Protein AF-A0A673H218-F1 (afdb_monomer_lite)

Foldseek 3Di:
DDVVVVVVVPDDDDDDDDDDDDDDPPDPPPPDPPDPVSVVVVVVVVVVVVVCVVVVVDDPDDPQADPVLVVVVVVLVVVLVVLLVVLVVVLVPDDPVCNVVSVVVSVVVSVVSVVVVVVVSVVVSVVSVPD

Structure (mmCIF, N/CA/C/O backbone):
data_AF-A0A673H218-F1
#
_entry.id   AF-A0A673H218-F1
#
loop_
_atom_site.group_PDB
_atom_site.id
_atom_site.type_symbol
_atom_site.label_atom_id
_atom_site.label_alt_id
_atom_site.label_comp_id
_atom_site.label_asym_id
_atom_site.label_entity_id
_atom_site.label_seq_id
_atom_site.pdbx_PDB_ins_code
_atom_site.Cartn_x
_atom_site.Cartn_y
_atom_site.Cartn_z
_atom_site.occupancy
_atom_site.B_iso_or_equiv
_atom_site.auth_seq_id
_atom_site.auth_comp_id
_atom_site.auth_asym_id
_atom_site.auth_atom_id
_atom_site.pdbx_PDB_model_num
ATOM 1 N N . ILE A 1 1 ? 3.269 -14.357 -10.399 1.00 41.91 1 ILE A N 1
ATOM 2 C CA . ILE A 1 1 ? 1.989 -13.619 -10.277 1.00 41.91 1 ILE A CA 1
ATOM 3 C C . ILE A 1 1 ? 2.238 -12.262 -10.911 1.00 41.91 1 ILE A C 1
ATOM 5 O O . ILE A 1 1 ? 3.121 -11.559 -10.446 1.00 41.91 1 ILE A O 1
ATOM 9 N N . ASP A 1 2 ? 1.592 -11.991 -12.041 1.00 38.19 2 ASP A N 1
ATOM 10 C CA . ASP A 1 2 ? 1.813 -10.803 -12.872 1.00 38.19 2 ASP A CA 1
ATOM 11 C C . ASP A 1 2 ? 1.018 -9.614 -12.305 1.00 38.19 2 ASP A C 1
ATOM 13 O O . ASP A 1 2 ? -0.209 -9.685 -12.202 1.00 38.19 2 ASP A O 1
ATOM 17 N N . ILE A 1 3 ? 1.716 -8.556 -11.885 1.00 53.75 3 ILE A N 1
ATOM 18 C CA . ILE A 1 3 ? 1.127 -7.385 -11.215 1.00 53.75 3 ILE A CA 1
ATOM 19 C C . ILE A 1 3 ? 0.269 -6.557 -12.187 1.00 53.75 3 ILE A C 1
ATOM 21 O O . ILE A 1 3 ? -0.701 -5.930 -11.758 1.00 53.75 3 ILE A O 1
ATOM 25 N N . SER A 1 4 ? 0.493 -6.677 -13.499 1.00 46.16 4 SER A N 1
ATOM 26 C CA . SER A 1 4 ? -0.355 -6.068 -14.533 1.00 46.16 4 SER A CA 1
ATOM 27 C C . SER A 1 4 ? -1.792 -6.610 -14.509 1.00 46.16 4 SER A C 1
ATOM 29 O O . SER A 1 4 ? -2.738 -5.905 -14.865 1.00 46.16 4 SER A O 1
ATOM 31 N N . LYS A 1 5 ? -2.007 -7.832 -13.994 1.00 48.28 5 LYS A N 1
ATOM 32 C CA . LYS A 1 5 ? -3.355 -8.400 -13.816 1.00 48.28 5 LYS A CA 1
ATOM 33 C C . LYS A 1 5 ? -4.121 -7.814 -12.628 1.00 48.28 5 LYS A C 1
ATOM 35 O O . LYS A 1 5 ? -5.343 -7.940 -12.603 1.00 48.28 5 LYS A O 1
ATOM 40 N N . LEU A 1 6 ? -3.459 -7.154 -11.672 1.00 49.12 6 LEU A N 1
ATOM 41 C CA . LEU A 1 6 ? -4.144 -6.564 -10.516 1.00 49.12 6 LEU A CA 1
ATOM 42 C C . LEU A 1 6 ? -4.960 -5.314 -10.900 1.00 49.12 6 LEU A C 1
ATOM 44 O O . LEU A 1 6 ? -6.030 -5.091 -10.336 1.00 49.12 6 LEU A O 1
ATOM 48 N N . CYS A 1 7 ? -4.511 -4.540 -11.897 1.00 49.69 7 CYS A N 1
ATOM 49 C CA . CYS A 1 7 ? -5.253 -3.375 -12.400 1.00 49.69 7 CYS A CA 1
ATOM 50 C C . CYS A 1 7 ? -6.491 -3.757 -13.232 1.00 49.69 7 CYS A C 1
ATOM 52 O O . CYS A 1 7 ? -7.505 -3.064 -13.164 1.00 49.69 7 CYS A O 1
ATOM 54 N N . LEU A 1 8 ? -6.460 -4.879 -13.963 1.00 45.31 8 LEU A N 1
ATOM 55 C CA . LEU A 1 8 ? -7.584 -5.327 -14.803 1.00 45.31 8 LEU A CA 1
ATOM 56 C C . LEU A 1 8 ? -8.791 -5.853 -14.010 1.00 45.31 8 LEU A C 1
ATOM 58 O O . LEU A 1 8 ? -9.909 -5.850 -14.521 1.00 45.31 8 LEU A O 1
ATOM 62 N N . ILE A 1 9 ? -8.607 -6.257 -12.751 1.00 49.62 9 ILE A N 1
ATOM 63 C CA . ILE A 1 9 ? -9.710 -6.754 -11.909 1.00 49.62 9 ILE A CA 1
ATOM 64 C C . ILE A 1 9 ? -10.649 -5.614 -11.477 1.00 49.62 9 ILE A C 1
ATOM 66 O O . ILE A 1 9 ? -11.795 -5.862 -11.112 1.00 49.62 9 ILE A O 1
ATOM 70 N N . LYS A 1 10 ? -10.219 -4.348 -11.562 1.00 50.22 10 LYS A N 1
ATOM 71 C CA . LYS A 1 10 ? -11.000 -3.221 -11.033 1.00 50.22 10 LYS A CA 1
ATOM 72 C C . LYS A 1 10 ? -12.143 -2.742 -11.945 1.00 50.22 10 LYS A C 1
ATOM 74 O O . LYS A 1 10 ? -12.910 -1.891 -11.509 1.00 50.22 10 LYS A O 1
ATOM 79 N N . LEU A 1 11 ? -12.279 -3.267 -13.173 1.00 44.88 11 LEU A N 1
ATOM 80 C CA . LEU A 1 11 ? -13.201 -2.723 -14.193 1.00 44.88 11 LEU A CA 1
ATOM 81 C C . LEU A 1 11 ? -14.045 -3.751 -14.981 1.00 44.88 11 LEU A C 1
ATOM 83 O O . LEU A 1 11 ? -14.766 -3.353 -15.893 1.00 44.88 11 LEU A O 1
ATOM 87 N N . ALA A 1 12 ? -14.024 -5.048 -14.654 1.00 35.84 12 ALA A N 1
ATOM 88 C CA . ALA A 1 12 ? -14.863 -6.030 -15.356 1.00 35.84 12 ALA A CA 1
ATOM 89 C C . ALA A 1 12 ? -16.267 -6.156 -14.711 1.00 35.84 12 ALA A C 1
ATOM 91 O O . ALA A 1 12 ? -16.352 -6.445 -13.514 1.00 35.84 12 ALA A O 1
ATOM 92 N N . PRO A 1 13 ? -17.377 -6.007 -15.464 1.00 47.72 13 PRO A N 1
ATOM 93 C CA . PRO A 1 13 ? -18.694 -6.409 -14.984 1.00 47.72 13 PRO A CA 1
ATOM 94 C C . PRO A 1 13 ? -18.727 -7.939 -14.872 1.00 47.72 13 PRO A C 1
ATOM 96 O O . PRO A 1 13 ? -18.357 -8.640 -15.814 1.00 47.72 13 PRO A O 1
ATOM 99 N N . GLN A 1 14 ? -19.130 -8.471 -13.715 1.00 45.47 14 GLN A N 1
ATOM 100 C CA . GLN A 1 14 ? -19.128 -9.918 -13.478 1.00 45.47 14 GLN A CA 1
ATOM 101 C C . GLN A 1 14 ? -20.067 -10.660 -14.453 1.00 45.47 14 GLN A C 1
ATOM 103 O O . GLN A 1 14 ? -21.229 -10.269 -14.583 1.00 45.47 14 GLN A O 1
ATOM 108 N N . PRO A 1 15 ? -19.618 -11.755 -15.098 1.00 40.88 15 PRO A N 1
ATOM 109 C CA . PRO A 1 15 ? -20.484 -12.600 -15.905 1.00 40.88 15 PRO A CA 1
ATOM 110 C C . PRO A 1 15 ? -21.281 -13.560 -15.011 1.00 40.88 15 PRO A C 1
ATOM 112 O O . PRO A 1 15 ? -20.722 -14.326 -14.225 1.00 40.88 15 PRO A O 1
ATOM 115 N N . ALA A 1 16 ? -22.606 -13.526 -15.156 1.00 49.41 16 ALA A N 1
ATOM 116 C CA . ALA A 1 16 ? -23.517 -14.500 -14.570 1.00 49.41 16 ALA A CA 1
ATOM 117 C C . ALA A 1 16 ? -23.245 -15.902 -15.154 1.00 49.41 16 ALA A C 1
ATOM 119 O O . ALA A 1 16 ? -23.358 -16.116 -16.362 1.00 49.41 16 ALA A O 1
ATOM 120 N N . GLY A 1 17 ? -22.866 -16.852 -14.294 1.00 37.44 17 GLY A N 1
ATOM 121 C CA . GLY A 1 17 ? -22.715 -18.271 -14.633 1.00 37.44 17 GLY A CA 1
ATOM 122 C C . GLY A 1 17 ? -24.062 -19.000 -14.789 1.00 37.44 17 GLY A C 1
ATOM 123 O O . GLY A 1 17 ? -25.099 -18.482 -14.371 1.00 37.44 17 GLY A O 1
ATOM 124 N N . PRO A 1 18 ? -24.076 -20.196 -15.409 1.00 44.38 18 PRO A N 1
ATOM 125 C CA . PRO A 1 18 ? -25.261 -20.752 -16.049 1.00 44.38 18 PRO A CA 1
ATOM 126 C C . PRO A 1 18 ? -26.246 -21.372 -15.053 1.00 44.38 18 PRO A C 1
ATOM 128 O O . PRO A 1 18 ? -25.903 -22.218 -14.229 1.00 44.38 18 PRO A O 1
ATOM 131 N N . SER A 1 19 ? -27.509 -20.981 -15.197 1.00 46.56 19 SER A N 1
ATOM 132 C CA . SER A 1 19 ? -28.663 -21.536 -14.497 1.00 46.56 19 SER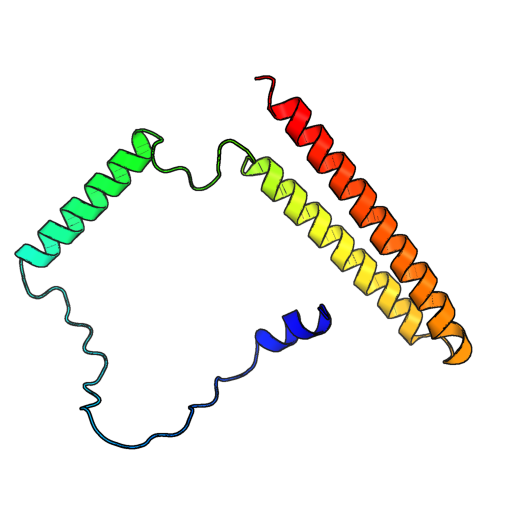 A CA 1
ATOM 133 C C . SER A 1 19 ? -29.005 -22.951 -14.969 1.00 46.56 19 SER A C 1
ATOM 135 O O . SER A 1 19 ? -29.191 -23.171 -16.165 1.00 46.56 19 SER A O 1
ATOM 137 N N . ARG A 1 20 ? -29.244 -23.868 -14.021 1.00 39.53 20 ARG A N 1
ATOM 138 C CA . ARG A 1 20 ? -30.254 -24.934 -14.155 1.00 39.53 20 ARG A CA 1
ATOM 139 C C . ARG A 1 20 ? -30.997 -25.139 -12.819 1.00 39.53 20 ARG A C 1
ATOM 141 O O . ARG A 1 20 ? -30.476 -25.786 -11.925 1.00 39.53 20 ARG A O 1
ATOM 148 N N . VAL A 1 21 ? -32.169 -24.487 -12.731 1.00 43.62 21 VAL A N 1
ATOM 149 C CA . VAL A 1 21 ? -33.489 -24.898 -12.170 1.00 43.62 21 VAL A CA 1
ATOM 150 C C . VAL A 1 21 ? -33.449 -25.884 -10.981 1.00 43.62 21 VAL A C 1
ATOM 152 O O . VAL A 1 21 ? -32.967 -26.992 -11.139 1.00 43.62 21 VAL A O 1
ATOM 155 N N . SER A 1 22 ? -33.992 -25.651 -9.784 1.00 44.84 22 SER A N 1
ATOM 156 C CA . SER A 1 22 ? -35.077 -24.779 -9.331 1.00 44.84 22 SER A CA 1
ATOM 157 C C . SER A 1 22 ? -34.991 -24.678 -7.804 1.00 44.84 22 SER A C 1
ATOM 159 O O . SER A 1 22 ? -35.077 -25.700 -7.133 1.00 44.84 22 SER A O 1
ATOM 161 N N . GLN A 1 23 ? -34.865 -23.476 -7.252 1.00 42.78 23 GLN A N 1
ATOM 162 C CA . GLN A 1 23 ? -35.347 -23.147 -5.910 1.00 42.78 23 GLN A CA 1
ATOM 163 C C . GLN A 1 23 ? -35.463 -21.628 -5.85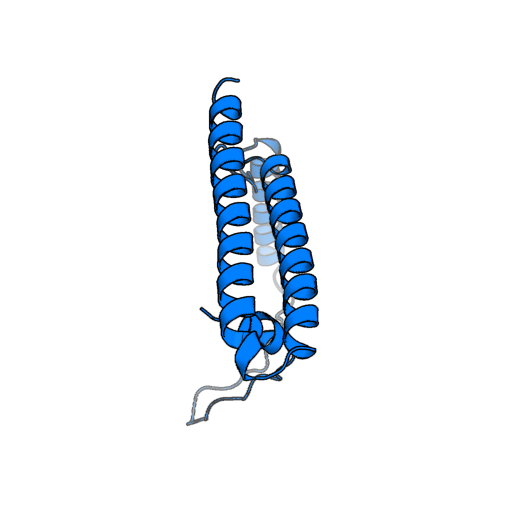7 1.00 42.78 23 GLN A C 1
ATOM 165 O O . GLN A 1 23 ? -34.465 -20.917 -5.891 1.00 42.78 23 GLN A O 1
ATOM 170 N N . SER A 1 24 ? -36.716 -21.179 -5.945 1.00 41.69 24 SER A N 1
ATOM 171 C CA . SER A 1 24 ? -37.220 -19.825 -5.713 1.00 41.69 24 SER A CA 1
ATOM 172 C C . SER A 1 24 ? -36.150 -18.749 -5.512 1.00 41.69 24 SER A C 1
ATOM 174 O O . SER A 1 24 ? -35.660 -18.548 -4.402 1.00 41.69 24 SER A O 1
ATOM 176 N N . SER A 1 25 ? -35.871 -17.983 -6.566 1.00 43.66 25 SER A N 1
ATOM 177 C CA . SER A 1 25 ? -35.358 -16.626 -6.413 1.00 43.66 25 SER A CA 1
ATOM 178 C C . SER A 1 25 ? -36.444 -15.784 -5.739 1.00 43.66 25 SER A C 1
ATOM 180 O O . SER A 1 25 ? -37.194 -15.060 -6.396 1.00 43.66 25 SER A O 1
ATOM 182 N N . SER A 1 26 ? -36.572 -15.902 -4.418 1.00 43.50 26 SER A N 1
ATOM 183 C CA . SER A 1 26 ? -37.084 -14.789 -3.636 1.00 43.50 26 SER A CA 1
ATOM 184 C C . SER A 1 26 ? -36.156 -13.607 -3.936 1.00 43.50 26 SER A C 1
ATOM 186 O O . SER A 1 26 ? -34.936 -13.779 -3.829 1.00 43.50 26 SER A O 1
ATOM 188 N N . PRO A 1 27 ? -36.680 -12.433 -4.335 1.00 46.88 27 PRO A N 1
ATOM 189 C CA . PRO A 1 27 ? -35.888 -11.206 -4.332 1.00 46.88 27 PRO A CA 1
ATOM 190 C C . PRO A 1 27 ? -35.139 -11.117 -2.999 1.00 46.88 27 PRO A C 1
ATOM 192 O O . PRO A 1 27 ? -35.678 -11.602 -2.001 1.00 46.88 27 PRO A O 1
ATOM 195 N N . LEU A 1 28 ? -33.931 -10.539 -2.958 1.00 53.03 28 LEU A N 1
ATOM 196 C CA . LEU A 1 28 ? -33.293 -10.169 -1.689 1.00 53.03 28 LEU A CA 1
ATOM 197 C C . LEU A 1 28 ? -34.265 -9.249 -0.937 1.00 53.03 28 LEU A C 1
ATOM 199 O O . LEU A 1 28 ? -34.298 -8.037 -1.130 1.00 53.03 28 LEU A O 1
ATOM 203 N N . GLN A 1 29 ? -35.126 -9.856 -0.130 1.00 43.88 29 GLN A N 1
ATOM 204 C CA . GLN A 1 29 ? -35.993 -9.187 0.806 1.00 43.88 29 GLN A CA 1
ATOM 205 C C . GLN A 1 29 ? -35.026 -8.737 1.890 1.00 43.88 29 GLN A C 1
ATOM 207 O O . GLN A 1 29 ? -34.629 -9.529 2.745 1.00 43.88 29 GLN A O 1
ATOM 212 N N . HIS A 1 30 ? -34.586 -7.480 1.826 1.00 52.53 30 HIS A N 1
ATOM 213 C CA . HIS A 1 30 ? -34.119 -6.799 3.022 1.00 52.53 30 HIS A CA 1
ATOM 214 C C . HIS A 1 30 ? -35.321 -6.756 3.959 1.00 52.53 30 HIS A C 1
ATOM 216 O O . HIS A 1 30 ? -36.098 -5.803 3.940 1.00 52.53 30 HIS A O 1
ATOM 222 N N . SER A 1 31 ? -35.524 -7.833 4.720 1.00 58.34 31 SER A N 1
ATOM 223 C CA . SER A 1 31 ? -36.418 -7.803 5.858 1.00 58.34 31 SER A CA 1
ATOM 224 C C . SER A 1 31 ? -35.820 -6.749 6.773 1.00 58.34 31 SER A C 1
ATOM 226 O O . SER A 1 31 ? -34.829 -6.997 7.459 1.00 58.34 31 SER A O 1
ATOM 228 N N . PHE A 1 32 ? -36.368 -5.535 6.710 1.00 54.03 32 PHE A N 1
ATOM 229 C CA . PHE A 1 32 ? -36.237 -4.571 7.790 1.00 54.03 32 PHE A CA 1
ATOM 230 C C . PHE A 1 32 ? -36.467 -5.346 9.085 1.00 54.03 32 PHE A C 1
ATOM 232 O O . PHE A 1 32 ? -37.364 -6.183 9.111 1.00 54.03 32 PHE A O 1
ATOM 239 N N . LEU A 1 33 ? -35.631 -5.133 10.103 1.00 56.72 33 LEU A N 1
ATOM 240 C CA . LEU A 1 33 ? -35.740 -5.789 11.409 1.00 56.72 33 LEU A CA 1
ATOM 241 C C . LEU A 1 33 ? -37.178 -5.625 11.921 1.00 56.72 33 LEU A C 1
ATOM 243 O O . LEU A 1 33 ? -37.550 -4.573 12.436 1.00 56.72 33 LEU A O 1
ATOM 247 N N . THR A 1 34 ? -38.028 -6.618 11.668 1.00 62.38 34 THR A N 1
ATOM 248 C CA . THR A 1 34 ? -39.481 -6.489 11.822 1.00 62.38 34 THR A CA 1
ATOM 249 C C . THR A 1 34 ? -39.928 -6.857 13.234 1.00 62.38 34 THR A C 1
ATOM 251 O O . THR A 1 34 ? -41.081 -6.619 13.588 1.00 62.38 34 THR A O 1
ATOM 254 N N . GLY A 1 35 ? -39.031 -7.407 14.060 1.00 70.88 35 GLY A N 1
ATOM 255 C CA . GLY A 1 35 ? -39.264 -7.692 15.469 1.00 70.88 35 GLY A CA 1
ATOM 256 C C . GLY A 1 35 ? -38.473 -6.775 16.404 1.00 70.88 35 GLY A C 1
ATOM 257 O O . GLY A 1 35 ? -37.284 -6.533 16.217 1.00 70.88 35 GLY A O 1
ATOM 258 N N . VAL A 1 36 ? -39.108 -6.342 17.500 1.00 70.81 36 VAL A N 1
ATOM 259 C CA . VAL A 1 36 ? -38.425 -5.641 18.611 1.00 70.81 36 VAL A CA 1
ATOM 260 C C . VAL A 1 36 ? -37.313 -6.514 19.223 1.00 70.81 36 VAL A C 1
ATOM 262 O O . VAL A 1 36 ? -36.362 -6.006 19.811 1.00 70.81 36 VAL A O 1
ATOM 265 N N . SER A 1 37 ? -37.422 -7.839 19.092 1.00 79.81 37 SER A N 1
ATOM 266 C CA . SER A 1 37 ? -36.387 -8.784 19.519 1.00 79.81 37 SER A CA 1
ATOM 267 C C . SER A 1 37 ? -35.125 -8.710 18.653 1.00 79.81 37 SER A C 1
ATOM 269 O O . SER A 1 37 ? -34.043 -8.640 19.223 1.00 79.81 37 SER A O 1
ATOM 271 N N . ASP A 1 38 ? -35.253 -8.601 17.327 1.00 84.38 38 ASP A N 1
ATOM 272 C CA . ASP A 1 38 ? -34.107 -8.515 16.405 1.00 84.38 38 ASP A CA 1
ATOM 273 C C . ASP A 1 38 ? -33.318 -7.211 16.615 1.00 84.38 38 ASP A C 1
ATOM 275 O O . ASP A 1 38 ? -32.087 -7.188 16.594 1.00 84.38 38 ASP A O 1
ATOM 279 N N . VAL A 1 39 ? -34.032 -6.111 16.886 1.00 87.44 39 VAL A N 1
ATOM 280 C CA . VAL A 1 39 ? -33.420 -4.809 17.199 1.00 87.44 39 VAL A CA 1
ATOM 281 C C . VAL A 1 39 ? -32.623 -4.873 18.504 1.00 87.44 39 VAL A C 1
ATOM 283 O O . VAL A 1 39 ? -31.494 -4.391 18.547 1.00 87.44 39 VAL A O 1
ATOM 286 N N . ARG A 1 40 ? -33.175 -5.498 19.555 1.00 88.94 40 ARG A N 1
ATOM 287 C CA . ARG A 1 40 ? -32.485 -5.653 20.848 1.00 88.94 40 ARG A CA 1
ATOM 288 C C . ARG A 1 40 ? -31.281 -6.583 20.768 1.00 88.94 40 ARG A C 1
ATOM 290 O O . ARG A 1 40 ? -30.287 -6.352 21.449 1.00 88.94 40 ARG A O 1
ATOM 297 N N . GLU A 1 41 ? -31.358 -7.628 19.953 1.00 92.94 41 GLU A N 1
ATOM 298 C CA . GLU A 1 41 ? -30.226 -8.525 19.724 1.00 92.94 41 GLU A CA 1
ATOM 299 C C . GLU A 1 41 ? -29.073 -7.789 19.032 1.00 92.94 41 GLU A C 1
ATOM 301 O O . GLU A 1 41 ? -27.930 -7.857 19.488 1.00 92.94 41 GLU A O 1
ATOM 306 N N . MET A 1 42 ? -29.374 -7.006 17.992 1.00 91.88 42 MET A N 1
ATOM 307 C CA . MET A 1 42 ? -28.383 -6.168 17.317 1.00 91.88 42 MET A CA 1
ATOM 308 C C . MET A 1 42 ? -27.803 -5.096 18.251 1.00 91.88 42 MET A C 1
ATOM 310 O O . MET A 1 42 ? -26.591 -4.894 18.266 1.00 91.88 42 MET A O 1
ATOM 314 N N . GLU A 1 43 ? -28.639 -4.435 19.056 1.00 94.00 43 GLU A N 1
ATOM 315 C CA . GLU A 1 43 ? -28.198 -3.474 20.074 1.00 94.00 43 GLU A CA 1
ATOM 316 C C . GLU A 1 43 ? -27.238 -4.128 21.079 1.00 94.00 43 GLU A C 1
ATOM 318 O O . GLU A 1 43 ? -26.162 -3.592 21.347 1.00 94.00 43 GLU A O 1
ATOM 323 N N . GLY A 1 44 ? -27.573 -5.328 21.564 1.00 95.94 44 GLY A N 1
ATOM 324 C CA . GLY A 1 44 ? -26.698 -6.118 22.427 1.00 95.94 44 GLY A CA 1
ATOM 325 C C . GLY A 1 44 ? -25.368 -6.469 21.754 1.00 95.94 44 GLY A C 1
ATOM 326 O O . GLY A 1 44 ? -24.308 -6.331 22.366 1.00 95.94 44 GLY A O 1
ATOM 327 N N . GLY A 1 45 ? -25.399 -6.859 20.478 1.00 95.69 45 GLY A N 1
ATOM 328 C CA . GLY A 1 45 ? -24.198 -7.119 19.681 1.00 95.69 45 GLY A CA 1
ATOM 329 C C . GLY A 1 45 ? -23.296 -5.888 19.536 1.00 95.69 45 GLY A C 1
ATOM 330 O O . GLY A 1 45 ? -22.086 -5.984 19.742 1.00 95.69 45 GLY A O 1
ATOM 331 N N . LEU A 1 46 ? -23.873 -4.720 19.242 1.00 96.81 46 LEU A N 1
ATOM 332 C CA . LEU A 1 46 ? -23.136 -3.460 19.102 1.00 96.81 46 LEU A CA 1
ATOM 333 C C . LEU A 1 46 ? -22.562 -2.964 20.437 1.00 96.81 46 LEU A C 1
ATOM 335 O O . LEU A 1 46 ? -21.426 -2.492 20.473 1.00 96.81 46 LEU A O 1
ATOM 339 N N . LEU A 1 47 ? -23.303 -3.101 21.540 1.00 97.25 47 LEU A N 1
ATOM 340 C CA . LEU A 1 47 ? -22.814 -2.759 22.880 1.00 97.25 47 LEU A CA 1
ATOM 341 C C . LEU A 1 47 ? -21.638 -3.644 23.299 1.00 97.25 47 LEU A C 1
ATOM 343 O O . LEU A 1 47 ? -20.647 -3.139 23.827 1.00 97.25 47 LEU A O 1
ATOM 347 N N . ASN A 1 48 ? -21.712 -4.946 23.020 1.00 96.38 48 ASN A N 1
ATOM 348 C CA . ASN A 1 48 ? -20.602 -5.864 23.270 1.00 96.38 48 ASN A CA 1
ATOM 349 C C . ASN A 1 48 ? -19.384 -5.523 22.404 1.00 96.38 48 ASN A C 1
ATOM 351 O O . ASN A 1 48 ? -18.260 -5.540 22.900 1.00 96.38 48 ASN A O 1
ATOM 355 N N . LEU A 1 49 ? -19.596 -5.146 21.141 1.00 95.69 49 LEU A N 1
ATOM 356 C CA . LEU A 1 49 ? -18.522 -4.704 20.253 1.00 95.69 49 LEU A CA 1
ATOM 357 C C . LEU A 1 49 ? -17.829 -3.435 20.777 1.00 95.69 49 LEU A C 1
ATOM 359 O O . LEU A 1 49 ? -16.601 -3.360 20.781 1.00 95.69 49 LEU A O 1
ATOM 363 N N . LEU A 1 50 ? -18.601 -2.459 21.267 1.00 95.94 50 LEU A N 1
ATOM 364 C CA . LEU A 1 50 ? -18.073 -1.255 21.920 1.00 95.94 50 LEU A CA 1
ATOM 365 C C . LEU A 1 50 ? -17.306 -1.588 23.205 1.00 95.94 50 LEU A C 1
ATOM 367 O O . LEU A 1 50 ? -16.255 -1.003 23.462 1.00 95.94 50 LEU A O 1
ATOM 371 N N . ASN A 1 51 ? -17.801 -2.538 24.002 1.00 96.19 51 ASN A N 1
ATOM 372 C CA . ASN A 1 51 ? -17.115 -2.996 25.207 1.00 96.19 51 ASN A CA 1
ATOM 373 C C . ASN A 1 51 ? -15.764 -3.647 24.870 1.00 96.19 51 ASN A C 1
ATOM 375 O O . ASN A 1 51 ? -14.740 -3.301 25.462 1.00 96.19 51 ASN A O 1
ATOM 379 N N . ASP A 1 52 ? -15.740 -4.520 23.864 1.00 95.31 52 ASP A N 1
ATOM 380 C CA . ASP A 1 52 ? -14.515 -5.142 23.366 1.00 95.31 52 ASP A CA 1
ATOM 381 C C . ASP A 1 52 ? -13.531 -4.087 22.809 1.00 95.31 52 ASP A C 1
ATOM 383 O O . ASP A 1 52 ? -12.318 -4.238 22.966 1.00 95.31 52 ASP A O 1
ATOM 387 N N . PHE A 1 53 ? -14.024 -2.982 22.234 1.00 92.44 53 PHE A N 1
ATOM 388 C CA . PHE A 1 53 ? -13.193 -1.861 21.780 1.00 92.44 53 PHE A CA 1
ATOM 389 C C . PHE A 1 53 ? -12.584 -1.068 22.947 1.00 92.44 53 PHE A C 1
ATOM 391 O O . PHE A 1 53 ? -11.372 -0.867 22.993 1.00 92.44 53 PHE A O 1
ATOM 398 N N . HIS A 1 54 ? -13.391 -0.661 23.933 1.00 92.81 54 HIS A N 1
ATOM 399 C CA . HIS A 1 54 ? -12.908 0.095 25.098 1.00 92.81 54 HIS A CA 1
ATOM 400 C C . HIS A 1 54 ? -11.987 -0.724 26.008 1.00 92.81 54 HIS A C 1
ATOM 402 O O . HIS A 1 54 ? -11.056 -0.176 26.595 1.00 92.81 54 HIS A O 1
ATOM 408 N N . SER A 1 55 ? -12.226 -2.032 26.122 1.00 92.75 55 SER A N 1
ATOM 409 C CA . SER A 1 55 ? -11.360 -2.946 26.877 1.00 92.75 55 SER A CA 1
ATOM 410 C C . SER A 1 55 ? -10.058 -3.286 26.143 1.00 92.75 55 SER A C 1
ATOM 412 O O . SER A 1 55 ? -9.190 -3.948 26.712 1.00 92.75 55 SER A O 1
ATOM 414 N N . GLY A 1 56 ? -9.907 -2.855 24.884 1.00 85.38 56 GLY A N 1
ATOM 415 C CA . GLY A 1 56 ? -8.741 -3.145 24.052 1.00 85.38 56 GLY A CA 1
ATOM 416 C C . GLY A 1 56 ? -8.643 -4.604 23.596 1.00 85.38 56 GLY A C 1
ATOM 417 O O . GLY A 1 56 ? -7.616 -4.996 23.044 1.00 85.38 56 GLY A O 1
ATOM 418 N N . LYS A 1 57 ? -9.690 -5.412 23.812 1.00 89.69 57 LYS A N 1
ATOM 419 C CA . LYS A 1 57 ? -9.789 -6.798 23.329 1.00 89.69 57 LYS A CA 1
ATOM 420 C C . LYS A 1 57 ? -9.961 -6.845 21.812 1.00 89.69 57 LYS A C 1
ATOM 422 O O . LYS A 1 57 ? -9.448 -7.755 21.162 1.00 89.69 57 LYS A O 1
ATOM 427 N N . LEU A 1 58 ? -10.651 -5.854 21.251 1.00 87.88 58 LEU A N 1
ATOM 428 C CA . LEU A 1 58 ? -10.760 -5.658 19.814 1.00 87.88 58 LEU A CA 1
ATOM 429 C C . LE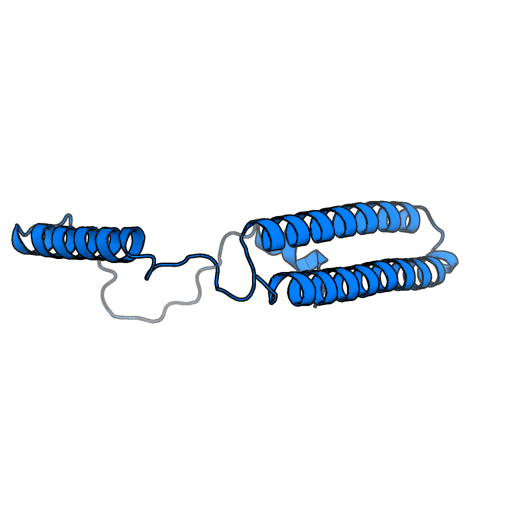U A 1 58 ? -9.620 -4.759 19.328 1.00 87.88 58 LEU A C 1
ATOM 431 O O . LEU A 1 58 ? -9.674 -3.539 19.456 1.00 87.88 58 LEU A O 1
ATOM 435 N N . GLN A 1 59 ? -8.586 -5.369 18.750 1.00 79.62 59 GLN A N 1
ATOM 436 C CA . GLN A 1 59 ? -7.504 -4.655 18.072 1.00 79.62 59 GLN A CA 1
ATOM 437 C C . GLN A 1 59 ? -7.575 -4.940 16.572 1.00 79.62 59 GLN A C 1
ATOM 439 O O . GLN A 1 59 ? -7.496 -6.091 16.152 1.00 79.62 59 GLN A O 1
ATOM 444 N N . ALA A 1 60 ? -7.719 -3.892 15.757 1.00 77.19 60 ALA A N 1
ATOM 445 C CA . ALA A 1 60 ? -7.684 -4.021 14.296 1.00 77.19 60 ALA A CA 1
ATOM 446 C C . ALA A 1 60 ? -6.269 -4.337 13.775 1.00 77.19 60 ALA A C 1
ATOM 448 O O . ALA A 1 60 ? -6.110 -4.957 12.726 1.00 77.19 60 ALA A O 1
ATOM 449 N N . PHE A 1 61 ? -5.246 -3.932 14.532 1.00 72.12 61 PHE A N 1
ATOM 450 C CA . PHE A 1 61 ? -3.837 -4.146 14.226 1.0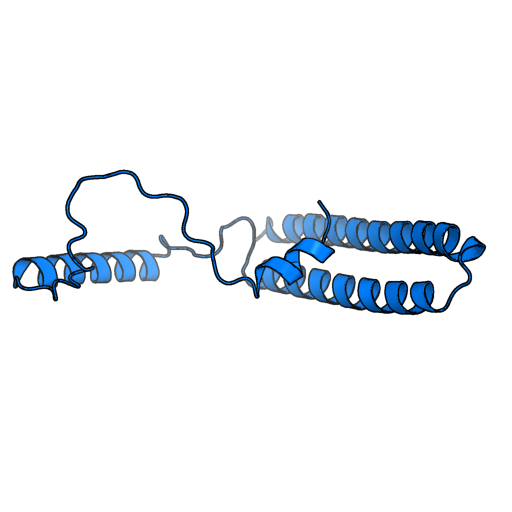0 72.12 61 PHE A CA 1
ATOM 451 C C . PHE A 1 61 ? -3.193 -4.895 15.393 1.00 72.12 61 PHE A C 1
ATOM 453 O O . PHE A 1 61 ? -3.405 -4.545 16.552 1.00 72.12 61 PHE A O 1
ATOM 460 N N . GLY A 1 62 ? -2.489 -5.987 15.093 1.00 66.50 62 GLY A N 1
ATOM 461 C CA . GLY A 1 62 ? -1.990 -6.910 16.111 1.00 66.50 62 GLY A CA 1
ATOM 462 C C . GLY A 1 62 ? -0.746 -6.401 16.842 1.00 66.50 62 GLY A C 1
ATOM 463 O O . GLY A 1 62 ? -0.038 -5.524 16.359 1.00 66.50 62 GLY A O 1
ATOM 464 N N . LYS A 1 63 ? -0.399 -7.050 17.960 1.00 65.06 63 LYS A N 1
ATOM 465 C CA . LYS A 1 63 ? 0.829 -6.780 18.741 1.00 65.06 63 LYS A CA 1
ATOM 466 C C . LYS A 1 63 ? 2.143 -6.865 17.946 1.00 65.06 63 LYS A C 1
ATOM 468 O O . LYS A 1 63 ? 3.164 -6.392 18.421 1.00 65.06 63 LYS A O 1
ATOM 473 N N . VAL A 1 64 ? 2.130 -7.513 16.780 1.00 65.38 64 VAL A N 1
ATOM 474 C CA . VAL A 1 64 ? 3.324 -7.778 15.957 1.00 65.38 64 VAL A CA 1
ATOM 475 C C . VAL A 1 64 ? 3.613 -6.643 14.964 1.00 65.38 64 VAL A C 1
ATOM 477 O O . VAL A 1 64 ? 4.761 -6.476 14.562 1.00 65.38 64 VAL A O 1
ATOM 480 N N . CYS A 1 65 ? 2.596 -5.873 14.556 1.00 70.88 65 CYS A N 1
ATOM 481 C CA . CYS A 1 65 ? 2.754 -4.779 13.598 1.00 70.88 65 CYS A CA 1
ATOM 482 C C . CYS A 1 65 ? 1.755 -3.652 13.895 1.00 70.88 65 CYS A C 1
ATOM 484 O O . CYS A 1 65 ? 0.541 -3.853 13.800 1.00 70.88 65 CYS A O 1
ATOM 486 N N . SER A 1 66 ? 2.266 -2.477 14.264 1.00 81.19 66 SER A N 1
ATOM 487 C CA . SER A 1 66 ? 1.459 -1.290 14.546 1.00 81.19 66 SER A CA 1
ATOM 488 C C . SER A 1 66 ? 0.874 -0.685 13.265 1.00 81.19 66 SER A C 1
ATOM 490 O O . SER A 1 66 ? 1.363 -0.914 12.159 1.00 81.19 66 SER A O 1
ATOM 492 N N . PHE A 1 67 ? -0.167 0.139 13.411 1.00 82.25 67 PHE A N 1
ATOM 493 C CA . PHE A 1 67 ? -0.724 0.899 12.289 1.00 82.25 67 PHE A CA 1
ATOM 494 C C . PHE A 1 67 ? 0.339 1.766 11.592 1.00 82.25 67 PHE A C 1
ATOM 496 O O . PHE A 1 67 ? 0.409 1.778 10.371 1.00 82.25 67 PHE A O 1
ATOM 503 N N . GLU A 1 68 ? 1.215 2.420 12.358 1.00 84.19 68 GLU A N 1
ATOM 504 C CA . GLU A 1 68 ? 2.323 3.229 11.832 1.00 84.19 68 GLU A CA 1
ATOM 505 C C . GLU A 1 68 ? 3.340 2.385 11.043 1.00 84.19 68 GLU A C 1
ATOM 507 O O . GLU A 1 68 ? 3.816 2.787 9.984 1.00 84.19 68 GLU A O 1
ATOM 512 N N . GLN A 1 69 ? 3.628 1.162 11.496 1.00 81.75 69 GLN A N 1
ATOM 513 C CA . GLN A 1 69 ? 4.480 0.238 10.746 1.00 81.75 69 GLN A CA 1
ATOM 514 C C . GLN A 1 69 ? 3.823 -0.204 9.430 1.00 81.75 69 GLN A C 1
ATOM 516 O O . GLN A 1 69 ? 4.504 -0.302 8.408 1.00 81.75 69 GLN A O 1
ATOM 521 N N . LEU A 1 70 ? 2.507 -0.435 9.423 1.00 84.56 70 LEU A N 1
ATOM 522 C CA . LEU A 1 70 ? 1.757 -0.732 8.197 1.00 84.56 70 LEU A CA 1
ATOM 523 C C . LEU A 1 70 ? 1.693 0.470 7.247 1.00 84.56 70 LEU A C 1
ATOM 525 O O . LEU A 1 70 ? 1.759 0.288 6.030 1.00 84.56 70 LEU A O 1
ATOM 529 N N . GLU A 1 71 ? 1.622 1.683 7.790 1.00 87.94 71 GLU A N 1
ATOM 530 C CA . GLU A 1 71 ? 1.690 2.931 7.032 1.00 87.94 71 GLU A CA 1
ATOM 531 C C . GLU A 1 71 ? 3.011 3.028 6.262 1.00 87.94 71 GLU A C 1
ATOM 533 O O . GLU A 1 71 ? 3.013 3.202 5.042 1.00 87.94 71 GLU A O 1
ATOM 538 N N . HIS A 1 72 ? 4.134 2.795 6.947 1.00 88.06 72 HIS A N 1
ATOM 539 C CA . HIS A 1 72 ? 5.453 2.772 6.317 1.00 88.06 72 HIS A CA 1
ATOM 540 C C . HIS A 1 72 ? 5.554 1.693 5.235 1.00 88.06 72 HIS A C 1
ATOM 542 O O . HIS A 1 72 ? 6.082 1.954 4.155 1.00 88.06 72 HIS A O 1
ATOM 548 N N . VAL A 1 73 ? 5.009 0.493 5.466 1.00 88.94 73 VAL A N 1
ATOM 549 C CA . VAL A 1 73 ? 4.968 -0.554 4.429 1.00 88.94 73 VAL A CA 1
ATOM 550 C C . VAL A 1 73 ? 4.202 -0.073 3.198 1.00 88.94 73 VAL A C 1
ATOM 552 O O . VAL A 1 73 ? 4.668 -0.285 2.075 1.00 88.94 73 VAL A O 1
ATOM 555 N N . ARG A 1 74 ? 3.063 0.605 3.383 1.00 92.62 74 ARG A N 1
ATOM 556 C CA . ARG A 1 74 ? 2.293 1.168 2.269 1.00 92.62 74 ARG A CA 1
ATOM 557 C C . ARG A 1 74 ? 3.109 2.203 1.495 1.00 92.62 74 ARG A C 1
ATOM 559 O O . ARG A 1 74 ? 3.144 2.144 0.268 1.00 92.62 74 ARG A O 1
ATOM 566 N N . GLU A 1 75 ? 3.795 3.116 2.177 1.00 92.50 75 GLU A N 1
ATOM 567 C CA . GLU A 1 75 ? 4.657 4.112 1.526 1.00 92.50 75 GLU A CA 1
ATOM 568 C C . GLU A 1 75 ? 5.802 3.462 0.739 1.00 92.50 75 GLU A C 1
ATOM 570 O O . GLU A 1 75 ? 6.097 3.853 -0.392 1.00 92.50 75 GLU A O 1
ATOM 575 N N . MET A 1 76 ? 6.435 2.434 1.308 1.00 93.38 76 MET A N 1
ATOM 576 C CA . MET A 1 76 ? 7.509 1.684 0.654 1.00 93.38 76 MET A CA 1
ATOM 577 C C . MET A 1 76 ? 7.000 0.982 -0.613 1.00 93.38 76 MET A C 1
ATOM 579 O O . MET A 1 76 ? 7.657 1.030 -1.656 1.00 93.38 76 MET A O 1
ATOM 583 N N . GLN A 1 77 ? 5.803 0.392 -0.556 1.00 94.62 77 GLN A N 1
ATOM 584 C CA . GLN A 1 77 ? 5.134 -0.192 -1.721 1.00 94.62 77 GLN A CA 1
ATOM 585 C C . GLN A 1 77 ? 4.798 0.862 -2.781 1.00 94.62 77 GLN A C 1
ATOM 587 O O . GLN A 1 77 ? 5.039 0.635 -3.966 1.00 94.62 77 GLN A O 1
ATOM 592 N N . GLU A 1 78 ? 4.289 2.027 -2.379 1.00 95.62 78 GLU A N 1
ATOM 593 C CA . GLU A 1 78 ? 3.955 3.113 -3.301 1.00 95.62 78 GLU A CA 1
ATOM 594 C C . GLU A 1 78 ? 5.200 3.646 -4.019 1.00 95.62 78 GLU A C 1
ATOM 596 O O . GLU A 1 78 ? 5.195 3.817 -5.240 1.00 95.62 78 GLU A O 1
ATOM 601 N N . ARG A 1 79 ? 6.306 3.839 -3.293 1.00 94.88 79 ARG A N 1
ATOM 602 C CA . ARG A 1 79 ? 7.594 4.230 -3.884 1.00 94.88 79 ARG A CA 1
ATOM 603 C C . ARG A 1 79 ? 8.096 3.196 -4.886 1.00 94.88 79 ARG A C 1
ATOM 605 O O . ARG A 1 79 ? 8.550 3.580 -5.964 1.00 94.88 79 ARG A O 1
ATOM 612 N N . LEU A 1 80 ? 7.979 1.907 -4.567 1.00 96.12 80 LEU A N 1
ATOM 613 C CA . LEU A 1 80 ? 8.371 0.832 -5.476 1.00 96.12 80 LEU A CA 1
ATOM 614 C C . LEU A 1 80 ? 7.501 0.807 -6.740 1.00 96.12 80 LEU A C 1
ATOM 616 O O . LEU A 1 80 ? 8.031 0.642 -7.835 1.00 96.12 80 LEU A O 1
ATOM 620 N N . ALA A 1 81 ? 6.190 1.027 -6.610 1.00 95.12 81 ALA A N 1
ATOM 621 C CA . ALA A 1 81 ? 5.279 1.105 -7.749 1.00 95.12 81 ALA A CA 1
ATOM 622 C C . ALA A 1 81 ? 5.613 2.291 -8.668 1.00 95.12 81 ALA A C 1
ATOM 624 O O . ALA A 1 81 ? 5.678 2.131 -9.885 1.00 95.12 81 ALA A O 1
ATOM 625 N N . ARG A 1 82 ? 5.903 3.471 -8.099 1.00 96.56 82 ARG A N 1
ATOM 626 C CA . ARG A 1 82 ? 6.355 4.633 -8.884 1.00 96.56 82 ARG A CA 1
ATOM 627 C C . ARG A 1 82 ? 7.672 4.354 -9.607 1.00 96.56 82 ARG A C 1
ATOM 629 O O . ARG A 1 82 ? 7.808 4.717 -10.772 1.00 96.56 82 ARG A O 1
ATOM 636 N N . LEU A 1 83 ? 8.627 3.703 -8.936 1.00 96.25 83 LEU A N 1
ATOM 637 C CA . LEU A 1 83 ? 9.892 3.307 -9.554 1.00 96.25 83 LEU A CA 1
ATOM 638 C C . LEU A 1 83 ? 9.661 2.319 -10.700 1.00 96.25 83 LEU A C 1
ATOM 640 O O . LEU A 1 83 ? 10.225 2.515 -11.768 1.00 96.25 83 LEU A O 1
ATOM 644 N N . HIS A 1 84 ? 8.810 1.308 -10.507 1.00 95.56 84 HIS A N 1
ATOM 645 C CA . HIS A 1 84 ? 8.443 0.363 -11.560 1.00 95.56 84 HIS A CA 1
ATOM 646 C C . HIS A 1 84 ? 7.892 1.091 -12.787 1.00 95.56 84 HIS A C 1
ATOM 648 O O . HIS A 1 84 ? 8.414 0.889 -13.873 1.00 95.56 84 HIS A O 1
ATOM 654 N N . PHE A 1 85 ? 6.901 1.976 -12.624 1.00 94.56 85 PHE A N 1
ATOM 655 C CA . PHE A 1 85 ? 6.336 2.721 -13.757 1.00 94.56 85 PHE A CA 1
ATOM 656 C C . PHE A 1 85 ? 7.353 3.622 -14.456 1.00 94.56 85 PHE A C 1
ATOM 658 O O . PHE A 1 85 ? 7.340 3.708 -15.678 1.00 94.56 85 PHE A O 1
ATOM 665 N N . SER A 1 86 ? 8.248 4.264 -13.701 1.00 94.44 86 SER A N 1
ATOM 666 C CA . SER A 1 86 ? 9.344 5.039 -14.286 1.00 94.44 86 SER A 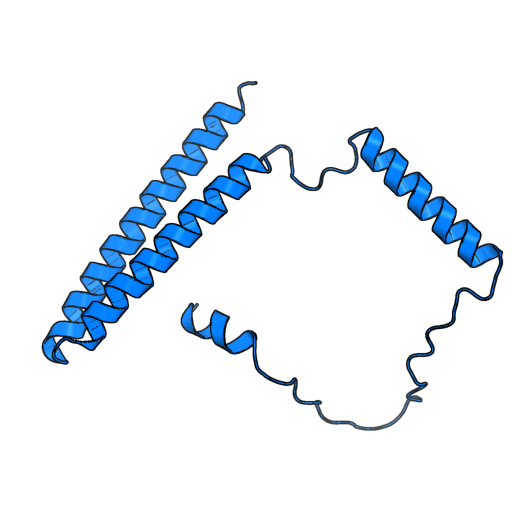CA 1
ATOM 667 C C . SER A 1 86 ? 10.275 4.142 -15.104 1.00 94.44 86 SER A C 1
ATOM 669 O O . SER A 1 86 ? 10.563 4.437 -16.253 1.00 94.44 86 SER A O 1
ATOM 671 N N . LEU A 1 87 ? 10.716 3.006 -14.562 1.00 91.56 87 LEU A N 1
ATOM 672 C CA . LEU A 1 87 ? 11.604 2.083 -15.277 1.00 91.56 87 LEU A CA 1
ATOM 673 C C . LEU A 1 87 ? 10.937 1.462 -16.512 1.00 91.56 87 LEU A C 1
ATOM 675 O O . LEU A 1 87 ? 11.594 1.298 -17.537 1.00 91.56 87 LEU A O 1
ATOM 679 N N . ASP A 1 88 ? 9.651 1.137 -16.413 1.00 90.69 88 ASP A N 1
ATOM 680 C CA . ASP A 1 88 ? 8.841 0.563 -17.487 1.00 90.69 88 ASP A CA 1
ATOM 681 C C . ASP A 1 88 ? 8.659 1.557 -18.643 1.00 90.69 88 ASP A C 1
ATOM 683 O O . ASP A 1 88 ? 8.888 1.203 -19.798 1.00 90.69 88 ASP A O 1
ATOM 687 N N . SER A 1 89 ? 8.402 2.839 -18.343 1.00 89.88 89 SER A N 1
ATOM 688 C CA . SER A 1 89 ? 8.292 3.874 -19.381 1.00 89.88 89 SER A CA 1
ATOM 689 C C . SER A 1 89 ? 9.577 4.024 -20.200 1.00 89.88 89 SER A C 1
ATOM 691 O O . SER A 1 89 ? 9.509 4.267 -21.398 1.00 89.88 89 SER A O 1
ATOM 693 N N . HIS A 1 90 ? 10.749 3.834 -19.581 1.00 85.12 90 HIS A N 1
ATOM 694 C CA . HIS A 1 90 ? 12.030 3.876 -20.292 1.00 85.12 90 HIS A CA 1
ATOM 695 C C . HIS A 1 90 ? 12.251 2.639 -21.176 1.00 85.12 90 HIS A C 1
ATOM 697 O O . HIS A 1 90 ? 12.999 2.723 -22.143 1.00 85.12 90 HIS A O 1
ATOM 703 N N . VAL A 1 91 ? 11.647 1.486 -20.860 1.00 87.88 91 VAL A N 1
ATOM 704 C CA . VAL A 1 91 ? 11.778 0.259 -21.669 1.00 87.88 91 VAL A CA 1
ATOM 705 C C . VAL A 1 91 ? 10.948 0.345 -22.945 1.00 87.88 91 VAL A C 1
ATOM 707 O O . VAL A 1 91 ? 11.410 -0.122 -23.985 1.00 87.88 91 VAL A O 1
ATOM 710 N N . GLU A 1 92 ? 9.771 0.970 -22.886 1.00 85.38 92 GLU A N 1
ATOM 711 C CA . GLU A 1 92 ? 8.900 1.173 -24.054 1.00 85.38 92 GLU A CA 1
ATOM 712 C C . GLU A 1 92 ? 9.544 2.051 -25.145 1.00 85.38 92 GLU A C 1
ATOM 714 O O . GLU A 1 92 ? 9.200 1.934 -26.319 1.00 85.38 92 GLU A O 1
ATOM 719 N N . GLU A 1 93 ? 10.524 2.887 -24.791 1.00 86.19 93 GLU A N 1
ATOM 720 C CA . GLU A 1 93 ? 11.262 3.742 -25.734 1.00 86.19 93 GLU A CA 1
ATOM 721 C C . GLU A 1 93 ? 12.472 3.041 -26.390 1.00 86.19 93 GLU A C 1
ATOM 723 O O . GLU A 1 93 ? 13.064 3.570 -27.335 1.00 86.19 93 GLU A O 1
ATOM 728 N N . LEU A 1 94 ? 12.865 1.855 -25.910 1.00 89.25 94 LEU A N 1
ATOM 729 C CA . LEU A 1 94 ? 14.045 1.134 -26.392 1.00 89.25 94 LEU A CA 1
ATOM 730 C C . LEU A 1 94 ? 13.735 0.208 -27.574 1.00 89.25 94 LEU A C 1
ATOM 732 O O . LEU A 1 94 ? 12.649 -0.352 -27.709 1.00 89.25 94 LEU A O 1
ATOM 736 N N . SER A 1 95 ? 14.759 -0.035 -28.397 1.00 89.44 95 SER A N 1
ATOM 737 C CA . SER A 1 95 ? 14.707 -1.058 -29.448 1.00 89.44 95 SER A CA 1
ATOM 738 C C . SER A 1 95 ? 14.509 -2.466 -28.869 1.00 89.44 95 SER A C 1
ATOM 740 O O . SER A 1 95 ? 14.956 -2.755 -27.755 1.00 89.44 95 SER A O 1
ATOM 742 N N . GLU A 1 96 ? 13.878 -3.370 -29.631 1.00 85.44 96 GLU A N 1
ATOM 743 C CA . GLU A 1 96 ? 13.548 -4.730 -29.170 1.00 85.44 96 GLU A CA 1
ATOM 744 C C . GLU A 1 96 ? 14.760 -5.493 -28.610 1.00 85.44 96 GLU A C 1
ATOM 746 O O . GLU A 1 96 ? 14.643 -6.127 -27.557 1.00 85.44 96 GLU A O 1
ATOM 751 N N . ASP A 1 97 ? 15.927 -5.343 -29.244 1.00 88.62 97 ASP A N 1
ATOM 752 C CA . ASP A 1 97 ? 17.191 -5.975 -28.844 1.00 88.62 97 ASP A CA 1
ATOM 753 C C . ASP A 1 97 ? 17.709 -5.480 -27.481 1.00 88.62 97 ASP A C 1
ATOM 755 O O . ASP A 1 97 ? 18.419 -6.190 -26.764 1.00 88.62 97 ASP A O 1
ATOM 759 N N . GLN A 1 98 ? 17.350 -4.255 -27.089 1.00 90.75 98 GLN A N 1
ATOM 760 C CA . GLN A 1 98 ? 17.782 -3.631 -25.837 1.00 90.75 98 GLN A CA 1
ATOM 761 C C . GLN A 1 98 ? 16.800 -3.870 -24.685 1.00 90.75 98 GLN A C 1
ATOM 763 O O . GLN A 1 98 ? 17.226 -3.900 -23.525 1.00 90.75 98 GLN A O 1
ATOM 768 N N . ARG A 1 99 ? 15.509 -4.091 -24.977 1.00 91.75 99 ARG A N 1
ATOM 769 C CA . ARG A 1 99 ? 14.458 -4.233 -23.953 1.00 91.75 99 ARG A CA 1
ATOM 770 C C . ARG A 1 99 ? 14.723 -5.366 -22.976 1.00 91.75 99 ARG A C 1
ATOM 772 O O . ARG A 1 99 ? 14.521 -5.187 -21.780 1.00 91.75 99 ARG A O 1
ATOM 779 N N . LYS A 1 100 ? 15.200 -6.521 -23.453 1.00 91.38 100 LYS A N 1
ATOM 780 C CA . LYS A 1 100 ? 15.467 -7.678 -22.582 1.00 91.38 100 LYS A CA 1
ATOM 781 C C . LYS A 1 100 ? 16.537 -7.347 -21.539 1.00 91.38 100 LYS A C 1
ATOM 783 O O . LYS A 1 100 ? 16.317 -7.530 -20.346 1.00 91.38 100 LYS A O 1
ATOM 788 N N . ASN A 1 101 ? 17.650 -6.774 -21.990 1.00 92.94 101 ASN A N 1
ATOM 789 C CA . ASN A 1 101 ? 18.755 -6.385 -21.119 1.00 92.94 101 ASN A CA 1
ATOM 790 C C . ASN A 1 101 ? 18.360 -5.259 -20.152 1.00 92.94 101 ASN A C 1
ATOM 792 O O . ASN A 1 101 ? 18.782 -5.268 -18.998 1.00 92.94 101 ASN A O 1
ATOM 796 N N . ALA A 1 102 ? 17.556 -4.292 -20.604 1.00 93.19 102 ALA A N 1
ATOM 797 C CA . ALA A 1 102 ? 17.033 -3.229 -19.749 1.00 93.19 102 ALA A CA 1
ATOM 798 C C . ALA A 1 102 ? 16.055 -3.779 -18.699 1.00 93.19 102 ALA A C 1
ATOM 800 O O . ALA A 1 102 ? 16.188 -3.473 -17.518 1.00 93.19 102 ALA A O 1
ATOM 801 N N . SER A 1 103 ? 15.138 -4.660 -19.102 1.00 92.62 103 SER A N 1
ATOM 802 C CA . SER A 1 103 ? 14.177 -5.311 -18.210 1.00 92.62 103 SER A CA 1
ATOM 803 C C . SER A 1 103 ? 14.864 -6.145 -17.128 1.00 92.62 103 SER A C 1
ATOM 805 O O . SER A 1 103 ? 14.436 -6.089 -15.977 1.00 92.62 103 SER A O 1
ATOM 807 N N . ASP A 1 104 ? 15.931 -6.875 -17.462 1.00 94.62 104 ASP A N 1
ATOM 808 C CA . ASP A 1 104 ? 16.668 -7.687 -16.486 1.00 94.62 104 ASP A CA 1
ATOM 809 C C . ASP A 1 104 ? 17.364 -6.800 -15.434 1.00 94.62 104 ASP A C 1
ATOM 811 O O . ASP A 1 104 ? 17.262 -7.065 -14.235 1.00 94.62 104 ASP A O 1
ATOM 815 N N . ARG A 1 105 ? 17.979 -5.684 -15.856 1.00 95.62 105 ARG A N 1
ATOM 816 C CA . ARG A 1 105 ? 18.573 -4.691 -14.937 1.00 95.62 105 ARG A CA 1
ATOM 817 C C . ARG A 1 105 ? 17.518 -3.998 -14.075 1.00 95.62 105 ARG A C 1
ATOM 819 O O . ARG A 1 105 ? 17.728 -3.790 -12.882 1.00 95.62 105 ARG A O 1
ATOM 826 N N . ASN A 1 106 ? 16.377 -3.651 -14.666 1.00 95.50 106 ASN A N 1
ATOM 827 C CA . ASN A 1 106 ? 15.266 -3.022 -13.956 1.00 95.50 106 ASN A CA 1
ATOM 828 C C . ASN A 1 106 ? 14.705 -3.957 -12.881 1.00 95.50 106 ASN A C 1
ATOM 830 O O . ASN A 1 106 ? 14.463 -3.525 -11.753 1.00 95.50 106 ASN A O 1
ATOM 834 N N . LEU A 1 107 ? 14.556 -5.246 -13.199 1.00 95.31 107 LEU A N 1
ATOM 835 C CA . LEU A 1 107 ? 14.122 -6.256 -12.242 1.00 95.31 107 LEU A CA 1
ATOM 836 C C . LEU A 1 107 ? 15.119 -6.398 -11.089 1.00 95.31 107 LEU A C 1
ATOM 838 O O . LEU A 1 107 ? 14.706 -6.407 -9.931 1.00 95.31 107 LEU A O 1
ATOM 842 N N . GLU A 1 108 ? 16.420 -6.458 -11.374 1.00 96.94 108 GLU A N 1
ATOM 843 C CA . GLU A 1 108 ? 17.452 -6.514 -10.334 1.00 96.94 108 GLU A CA 1
ATOM 844 C C . GLU A 1 108 ? 17.392 -5.289 -9.409 1.00 96.94 108 GLU A C 1
ATOM 846 O O . GLU A 1 108 ? 17.436 -5.419 -8.182 1.00 96.94 108 GLU A O 1
ATOM 851 N N . HIS A 1 109 ? 17.196 -4.099 -9.980 1.00 96.75 109 HIS A N 1
ATOM 852 C CA . HIS A 1 109 ? 17.052 -2.868 -9.211 1.00 96.75 109 HIS A CA 1
ATOM 853 C C . HIS A 1 109 ? 15.808 -2.891 -8.305 1.00 96.75 109 HIS A C 1
ATOM 855 O O . HIS A 1 109 ? 15.894 -2.550 -7.120 1.00 96.75 109 HIS A O 1
ATOM 861 N N . LEU A 1 110 ? 14.661 -3.346 -8.817 1.00 96.38 110 LEU A N 1
ATOM 862 C CA . LEU A 1 110 ? 13.435 -3.502 -8.028 1.00 96.38 110 LEU A CA 1
ATOM 863 C C . LEU A 1 110 ? 13.611 -4.535 -6.906 1.00 96.38 110 LEU A C 1
ATOM 865 O O . LEU A 1 110 ? 13.236 -4.269 -5.764 1.00 96.38 110 LEU A O 1
ATOM 869 N N . LEU A 1 111 ? 14.229 -5.683 -7.195 1.00 96.06 111 LEU A N 1
ATOM 870 C CA . LEU A 1 111 ? 14.496 -6.731 -6.205 1.00 96.06 111 LEU A CA 1
ATOM 871 C C . LEU A 1 111 ? 15.458 -6.261 -5.109 1.00 96.06 111 LEU A C 1
ATOM 873 O O . LEU A 1 111 ? 15.262 -6.594 -3.940 1.00 96.06 111 LEU A O 1
ATOM 877 N N . SER A 1 112 ? 16.458 -5.452 -5.460 1.00 96.81 112 SER A N 1
ATOM 878 C CA . SER A 1 112 ? 17.357 -4.825 -4.489 1.00 96.81 112 SER A CA 1
ATOM 879 C C . SER A 1 112 ? 16.592 -3.911 -3.523 1.00 96.81 112 SER A C 1
ATOM 881 O O . SER A 1 112 ? 16.747 -4.030 -2.305 1.00 96.81 112 SER A O 1
ATOM 883 N N . ASN A 1 113 ? 15.680 -3.078 -4.041 1.00 95.50 113 ASN A N 1
ATOM 884 C CA . ASN A 1 113 ? 14.818 -2.225 -3.213 1.00 95.50 113 ASN A CA 1
ATOM 885 C C . ASN A 1 113 ? 13.893 -3.053 -2.307 1.00 95.50 113 ASN A C 1
ATOM 887 O O . ASN A 1 113 ? 13.821 -2.793 -1.108 1.00 95.50 113 ASN A O 1
ATOM 891 N N . VAL A 1 114 ? 13.242 -4.095 -2.838 1.00 93.88 114 VAL A N 1
ATOM 892 C CA . VAL A 1 114 ? 12.404 -5.015 -2.044 1.00 93.88 114 VAL A CA 1
ATOM 893 C C . VAL A 1 114 ? 13.207 -5.661 -0.918 1.00 93.88 114 VAL A C 1
ATOM 895 O O . VAL A 1 114 ? 12.750 -5.708 0.223 1.00 93.88 114 VAL A O 1
ATOM 898 N N . ARG A 1 115 ? 14.421 -6.134 -1.211 1.00 92.88 115 ARG A N 1
ATOM 899 C CA . ARG A 1 115 ? 15.300 -6.743 -0.210 1.00 92.88 115 ARG A CA 1
ATOM 900 C C . ARG A 1 115 ? 15.682 -5.744 0.878 1.00 92.88 115 ARG A C 1
ATOM 902 O O . ARG A 1 115 ? 15.611 -6.086 2.056 1.00 92.88 115 ARG A O 1
ATOM 909 N N . TYR A 1 116 ? 16.060 -4.526 0.497 1.00 93.06 116 TYR A N 1
ATOM 910 C CA . TYR A 1 116 ? 16.365 -3.456 1.445 1.00 93.06 116 TYR A CA 1
ATOM 911 C C . TYR A 1 116 ? 15.166 -3.159 2.355 1.00 93.06 116 TYR A C 1
ATOM 913 O O . TYR A 1 116 ? 15.308 -3.113 3.574 1.00 93.06 116 TYR A O 1
ATOM 921 N N . TYR A 1 117 ? 13.974 -3.051 1.773 1.00 92.50 117 TYR A N 1
ATOM 922 C CA . TYR A 1 117 ? 12.726 -2.814 2.489 1.00 92.50 117 TYR A CA 1
ATOM 923 C C . TYR A 1 117 ? 12.352 -3.943 3.450 1.00 92.50 117 TYR A C 1
ATOM 925 O O . TYR A 1 117 ? 11.983 -3.664 4.590 1.00 92.50 117 TYR A O 1
ATOM 933 N N . LEU A 1 118 ? 12.520 -5.207 3.049 1.00 87.88 118 LEU A N 1
ATOM 934 C CA . LEU A 1 118 ? 12.328 -6.342 3.952 1.00 87.88 118 LEU A CA 1
ATOM 935 C C . LEU A 1 118 ? 13.300 -6.291 5.131 1.00 87.88 118 LEU A C 1
ATOM 937 O O . 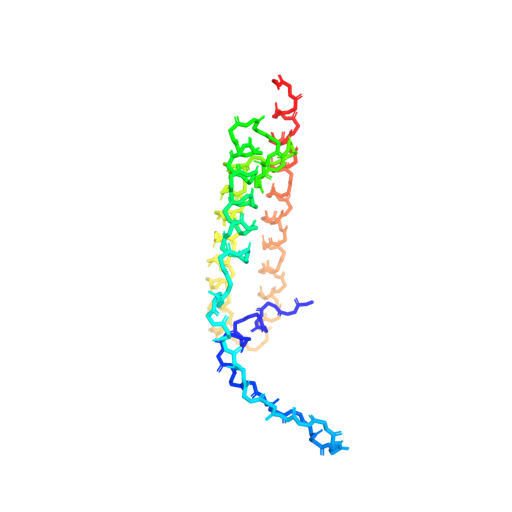LEU A 1 118 ? 12.883 -6.495 6.267 1.00 87.88 118 LEU A O 1
ATOM 941 N N . ILE A 1 119 ? 14.583 -6.025 4.877 1.00 88.56 119 ILE A N 1
ATOM 942 C CA . ILE A 1 119 ? 15.594 -5.932 5.936 1.00 88.56 119 ILE A CA 1
ATOM 943 C C . ILE A 1 119 ? 15.241 -4.784 6.884 1.00 88.56 119 ILE A C 1
ATOM 945 O O . ILE A 1 119 ? 15.209 -4.995 8.093 1.00 88.56 119 ILE A O 1
ATOM 949 N N . PHE A 1 120 ? 14.931 -3.599 6.357 1.00 84.88 120 PHE A N 1
ATOM 950 C CA . PHE A 1 120 ? 14.548 -2.439 7.160 1.00 84.88 120 PHE A CA 1
ATOM 951 C C . PHE A 1 120 ? 13.324 -2.731 8.033 1.00 84.88 120 PHE A C 1
ATOM 953 O O . PHE A 1 120 ? 13.379 -2.520 9.240 1.00 84.88 120 PHE A O 1
ATOM 960 N N . PHE A 1 121 ? 12.259 -3.290 7.452 1.00 82.12 121 PHE A N 1
ATOM 961 C CA . PHE A 1 121 ? 11.038 -3.624 8.183 1.00 82.12 121 PHE A CA 1
ATOM 962 C C . PHE A 1 121 ? 11.285 -4.673 9.275 1.00 82.12 121 PHE A C 1
ATOM 964 O O . PHE A 1 121 ? 10.877 -4.478 10.415 1.00 82.12 121 PHE A O 1
ATOM 971 N N . ASN A 1 122 ? 12.019 -5.750 8.969 1.00 80.75 122 ASN A N 1
ATOM 972 C CA . ASN A 1 122 ? 12.336 -6.774 9.967 1.00 80.75 122 ASN A CA 1
ATOM 973 C C . ASN A 1 122 ? 13.198 -6.215 11.110 1.00 80.75 122 ASN A C 1
ATOM 975 O O . ASN A 1 122 ? 12.949 -6.530 12.270 1.00 80.75 122 ASN A O 1
ATOM 979 N N . ASN A 1 123 ? 14.176 -5.353 10.814 1.00 77.62 123 ASN A N 1
ATOM 980 C CA . ASN A 1 123 ? 14.988 -4.714 11.853 1.00 77.62 123 ASN A CA 1
ATOM 981 C C . ASN A 1 123 ? 14.174 -3.705 12.680 1.00 77.62 123 ASN A C 1
ATOM 983 O O . ASN A 1 123 ? 14.307 -3.675 13.900 1.00 77.62 123 ASN A O 1
ATOM 987 N N . ALA A 1 124 ? 13.296 -2.919 12.054 1.00 68.81 124 ALA A N 1
ATOM 988 C CA . ALA A 1 124 ? 12.411 -1.990 12.755 1.00 68.81 124 ALA A CA 1
ATOM 989 C C . ALA A 1 124 ? 11.410 -2.722 13.672 1.00 68.81 124 ALA A C 1
ATOM 991 O O . ALA A 1 124 ? 11.186 -2.287 14.802 1.00 68.81 124 ALA A O 1
ATOM 992 N N . SER A 1 125 ? 10.863 -3.865 13.241 1.00 63.53 125 SER A N 1
ATOM 993 C CA . SER A 1 125 ? 10.037 -4.728 14.100 1.00 63.53 125 SER A CA 1
ATOM 994 C C . SER A 1 125 ? 10.822 -5.336 15.268 1.00 63.53 125 SER A C 1
ATOM 996 O O . SER A 1 125 ? 10.262 -5.460 16.354 1.00 63.53 125 SER A O 1
ATOM 998 N N . LEU A 1 126 ? 12.109 -5.673 15.097 1.00 55.69 126 LEU A N 1
ATOM 999 C CA . LEU A 1 126 ? 12.959 -6.149 16.201 1.00 55.69 126 LEU A CA 1
ATOM 1000 C C . LEU A 1 126 ? 13.221 -5.064 17.256 1.00 55.69 126 LEU A C 1
ATOM 1002 O O . LEU A 1 126 ? 13.239 -5.372 18.444 1.00 55.69 126 LEU A O 1
ATOM 1006 N N . VAL A 1 127 ? 13.370 -3.799 16.850 1.00 56.09 127 VAL A N 1
ATOM 1007 C CA . VAL A 1 127 ? 13.508 -2.664 17.786 1.00 56.09 127 VAL A CA 1
ATOM 1008 C C . VAL A 1 127 ? 12.187 -2.378 18.520 1.00 56.09 127 VAL A C 1
ATOM 1010 O O . VAL A 1 127 ? 12.201 -2.031 19.699 1.00 56.09 127 VAL A O 1
ATOM 1013 N N . GLY A 1 128 ? 11.041 -2.584 17.862 1.00 53.84 128 GLY A N 1
ATOM 1014 C CA . GLY A 1 128 ? 9.706 -2.416 18.453 1.00 53.84 128 GLY A CA 1
ATOM 1015 C C . GLY A 1 128 ? 9.284 -3.496 19.462 1.00 53.84 128 GLY A C 1
ATOM 1016 O O . GLY A 1 128 ? 8.312 -3.290 20.177 1.00 53.84 128 GLY A O 1
ATOM 1017 N N . LEU A 1 129 ? 10.006 -4.619 19.554 1.00 46.84 129 LEU A N 1
ATOM 1018 C CA . LEU A 1 129 ? 9.770 -5.689 20.540 1.00 46.84 129 LEU A CA 1
ATOM 1019 C C . LEU A 1 129 ? 10.436 -5.430 21.908 1.00 46.84 129 LEU A C 1
ATOM 1021 O O . LEU A 1 129 ? 10.317 -6.264 22.803 1.00 46.84 129 LEU A O 1
ATOM 1025 N N . HIS A 1 130 ? 11.140 -4.304 22.076 1.00 41.22 130 HIS A N 1
ATOM 1026 C CA . HIS A 1 130 ? 11.839 -3.931 23.314 1.00 41.22 130 HIS A CA 1
ATOM 1027 C C . HIS A 1 130 ? 11.189 -2.738 24.055 1.00 41.22 130 HIS A C 1
ATOM 1029 O O . HIS A 1 130 ? 11.876 -1.996 24.757 1.00 41.22 130 HIS A O 1
ATOM 1035 N N . ASN A 1 131 ? 9.875 -2.532 23.918 1.00 36.00 131 ASN A N 1
ATOM 1036 C CA . ASN A 1 131 ? 9.107 -1.640 24.798 1.00 36.00 131 ASN A CA 1
ATOM 1037 C C . ASN A 1 131 ? 7.833 -2.321 25.293 1.00 36.00 131 ASN A C 1
ATOM 1039 O O . ASN A 1 131 ? 7.155 -2.964 24.461 1.00 36.00 131 ASN A O 1
#

Secondary structure (DSSP, 8-state):
--THHHHHTTSPPPPPPPP---S-----------SHHHHHHHHHHHHHHHHHHHTT---SS-TTS-HHHHHHHHHHHHHHHHHHHHHHHHHHTS-HHHHHHHHHHHHHHHHHHHHHHHHHHHHHHHHHTT-

pLDDT: mean 75.92, std 20.67, range [35.84, 97.25]

Organism: NCBI:txid307959

Radius of gyration: 25.05 Å; chains: 1; bounding box: 58×30×56 Å

InterPro domains:
  IPR025271 Coiled-coil domain-containing protein 28 [PF13270] (37-114)
  IPR025271 Coiled-coil domain-containing protein 28 [PTHR13400] (17-115)

Sequence (131 aa):
IDISKLCLIKLAPQPAGPSRVSQSSSPLQHSFLTGVSDVREMEGGLLNLLNDFHSGKLQAFGKVCSFEQLEHVREMQERLARLHFSLDSHVEELSEDQRKNASDRNLEHLLSNVRYYLIFFNNASLVGLHN